Protein AF-A0A9Q0HG53-F1 (afdb_monomer_lite)

pLDDT: mean 83.09, std 13.75, range [43.81, 97.88]

Secondary structure (DSSP, 8-state):
--HHHHHHHHHHHHHHHHHHHHHHHHH----PPPP-HHHHTS------HHHHHHHHHTPPP-STTTSSS-EEEEE-TTT-EEEEE-TTSEEEEEE--SSGGGGGG---EEEEE-SS-EEEEEE-TTS-EEEEESS-----

Structure (mmCIF, N/CA/C/O backbone):
data_AF-A0A9Q0HG53-F1
#
_entry.id   AF-A0A9Q0HG53-F1
#
loop_
_atom_site.group_PDB
_atom_site.id
_atom_site.type_symbol
_atom_site.label_atom_id
_atom_site.label_alt_id
_atom_site.label_comp_id
_atom_site.label_asym_id
_atom_site.label_entity_id
_atom_site.label_seq_id
_atom_site.pdbx_PDB_ins_code
_atom_site.Cartn_x
_atom_site.Cartn_y
_atom_site.Cartn_z
_atom_site.occupancy
_atom_site.B_iso_or_equiv
_atom_site.auth_seq_id
_atom_site.auth_comp_id
_atom_site.auth_asym_id
_atom_site.auth_atom_id
_atom_site.pdbx_PDB_model_num
ATOM 1 N N . MET A 1 1 ? -28.162 -2.207 53.383 1.00 53.38 1 MET A N 1
ATOM 2 C CA . MET A 1 1 ? -28.696 -2.163 51.993 1.00 53.38 1 MET A CA 1
ATOM 3 C C . MET A 1 1 ? -28.201 -0.959 51.163 1.00 53.38 1 MET A C 1
ATOM 5 O O . MET A 1 1 ? -28.838 -0.599 50.180 1.00 53.38 1 MET A O 1
ATOM 9 N N . THR A 1 2 ? -27.052 -0.348 51.491 1.00 63.34 2 THR A N 1
ATOM 10 C CA . THR A 1 2 ? -26.617 0.958 50.941 1.00 63.34 2 THR A CA 1
ATOM 11 C C . THR A 1 2 ? -25.379 0.902 50.033 1.00 63.34 2 THR A C 1
ATOM 13 O O . THR A 1 2 ? -25.269 1.728 49.132 1.00 63.34 2 THR A O 1
ATOM 16 N N . ASN A 1 3 ?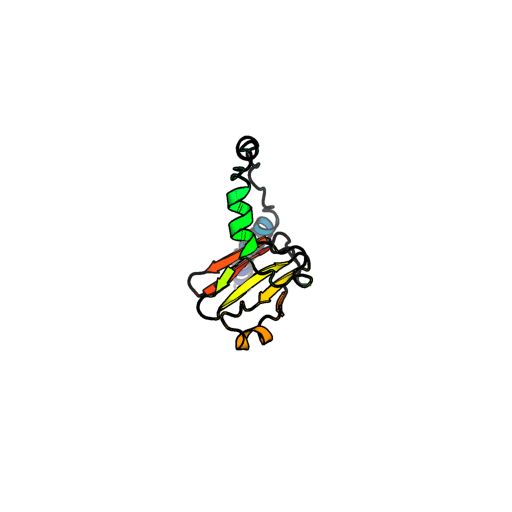 -24.481 -0.079 50.204 1.00 66.19 3 ASN A N 1
ATOM 17 C CA . ASN A 1 3 ? -23.247 -0.168 49.407 1.00 66.19 3 ASN A CA 1
ATOM 18 C C . ASN A 1 3 ? -23.480 -0.666 47.976 1.00 66.19 3 ASN A C 1
ATOM 20 O O . ASN A 1 3 ? -23.036 -0.008 47.047 1.00 66.19 3 ASN A O 1
ATOM 24 N N . SER A 1 4 ? -24.258 -1.737 47.780 1.00 73.88 4 SER A N 1
ATOM 25 C CA . SER A 1 4 ? -24.542 -2.286 46.441 1.00 73.88 4 SER A CA 1
ATOM 26 C C . SER A 1 4 ? -25.163 -1.248 45.494 1.00 73.88 4 SER A C 1
ATOM 28 O O . SER A 1 4 ? -24.711 -1.116 44.363 1.00 73.88 4 SER A O 1
ATOM 30 N N . LYS A 1 5 ? -26.113 -0.431 45.972 1.00 77.62 5 LYS A N 1
ATOM 31 C CA . LYS A 1 5 ? -26.742 0.628 45.163 1.00 77.62 5 LYS A CA 1
ATOM 32 C C . LYS A 1 5 ? -25.749 1.717 44.737 1.00 77.62 5 LYS A C 1
ATOM 34 O O . LYS A 1 5 ? -25.851 2.223 43.625 1.00 77.62 5 LYS A O 1
ATOM 39 N N . ARG A 1 6 ? -24.781 2.061 45.598 1.00 81.50 6 ARG A N 1
ATOM 40 C CA . ARG A 1 6 ? -23.711 3.023 45.277 1.00 81.50 6 ARG A CA 1
ATOM 41 C C . ARG A 1 6 ? -22.732 2.453 44.255 1.00 81.50 6 ARG A C 1
ATOM 43 O O . ARG A 1 6 ? -22.365 3.161 43.326 1.00 81.50 6 ARG A O 1
ATOM 50 N N . THR A 1 7 ? -22.355 1.181 44.383 1.00 84.69 7 THR A N 1
ATOM 51 C CA . THR A 1 7 ? -21.470 0.514 43.418 1.00 84.69 7 THR A CA 1
ATOM 52 C C . THR A 1 7 ? -22.132 0.397 42.046 1.00 84.69 7 THR A C 1
ATOM 54 O O . THR A 1 7 ? -21.511 0.729 41.044 1.00 84.69 7 THR A O 1
ATOM 57 N N . THR A 1 8 ? -23.412 0.015 41.987 1.00 88.06 8 THR A N 1
ATOM 58 C CA . THR A 1 8 ? -24.176 -0.035 40.729 1.00 88.06 8 THR A CA 1
ATOM 59 C C . THR A 1 8 ? -24.290 1.342 40.076 1.00 88.06 8 THR A C 1
ATOM 61 O O . THR A 1 8 ? -24.122 1.454 38.865 1.00 88.06 8 THR A O 1
ATOM 64 N N . LEU A 1 9 ? -24.520 2.397 40.866 1.00 90.56 9 LEU A N 1
ATOM 65 C CA . LEU A 1 9 ? -24.591 3.768 40.357 1.00 90.56 9 LEU A CA 1
ATOM 66 C C . LEU A 1 9 ? -23.250 4.236 39.769 1.00 90.56 9 LEU A C 1
ATOM 68 O O . LEU A 1 9 ? -23.234 4.840 38.700 1.00 90.56 9 LEU A O 1
ATOM 72 N N . LEU A 1 10 ? -22.134 3.920 40.434 1.00 91.19 10 LEU A N 1
ATOM 73 C CA . LEU A 1 10 ? -20.786 4.222 39.940 1.00 91.19 10 LEU A CA 1
ATOM 74 C C . LEU A 1 10 ? -20.471 3.469 38.640 1.00 91.19 10 LEU A C 1
ATOM 76 O O . LEU A 1 10 ? -19.922 4.059 37.715 1.00 91.19 10 LEU A O 1
ATOM 80 N N . ILE A 1 11 ? -20.863 2.194 38.538 1.00 93.56 11 ILE A N 1
ATOM 81 C CA . ILE A 1 11 ? -20.680 1.403 37.313 1.00 93.56 11 ILE A CA 1
ATOM 82 C C . ILE A 1 11 ? -21.496 2.000 36.161 1.00 93.56 11 ILE A C 1
ATOM 84 O O . ILE A 1 11 ? -20.952 2.176 35.075 1.00 93.56 11 ILE A O 1
ATOM 88 N N . LEU A 1 12 ? -22.764 2.368 36.385 1.00 94.81 12 LEU A N 1
ATOM 89 C CA . LEU A 1 12 ? -23.592 2.998 35.349 1.00 94.81 12 LEU A CA 1
ATOM 90 C C . LEU A 1 12 ? -23.018 4.343 34.884 1.00 94.81 12 LEU A C 1
ATOM 92 O O . LEU A 1 12 ? -23.011 4.613 33.686 1.00 94.81 12 LEU A O 1
ATOM 96 N N . MET A 1 13 ? -22.511 5.159 35.815 1.00 94.81 13 MET A N 1
ATOM 97 C CA . MET A 1 13 ? -21.878 6.455 35.527 1.00 94.81 13 MET A CA 1
ATOM 98 C C . MET A 1 13 ? -20.681 6.344 34.577 1.00 94.81 13 MET A C 1
ATOM 100 O O . MET A 1 13 ? -20.394 7.304 33.874 1.00 94.81 13 MET A O 1
ATOM 104 N N . VAL A 1 14 ? -19.997 5.197 34.530 1.00 95.75 14 VAL A N 1
ATOM 105 C CA . VAL A 1 14 ? -18.880 4.952 33.601 1.00 95.75 14 VAL A CA 1
ATOM 106 C C . VAL A 1 14 ? -19.348 4.191 32.360 1.00 95.75 14 VAL A C 1
ATOM 108 O O . VAL A 1 14 ? -19.017 4.565 31.237 1.00 95.75 14 VAL A O 1
ATOM 111 N N . ALA A 1 15 ? -20.150 3.142 32.541 1.00 95.88 15 ALA A N 1
ATOM 112 C CA . ALA A 1 15 ? -20.582 2.269 31.456 1.00 95.88 15 ALA A CA 1
ATOM 113 C C . ALA A 1 15 ? -21.486 2.987 30.446 1.00 95.88 15 ALA A C 1
ATOM 115 O O . ALA A 1 15 ? -21.355 2.750 29.248 1.00 95.88 15 ALA A O 1
ATOM 116 N N . VAL A 1 16 ? -22.374 3.878 30.904 1.00 96.44 16 VAL A N 1
ATOM 117 C CA . VAL A 1 16 ? -23.296 4.598 30.013 1.00 96.44 16 VAL A CA 1
ATOM 118 C C . VAL A 1 16 ? -22.547 5.574 29.098 1.00 96.44 16 VAL A C 1
ATOM 120 O O . VAL A 1 16 ? -22.717 5.448 27.887 1.00 96.44 16 VAL A O 1
ATOM 123 N N . PRO A 1 17 ? -21.674 6.483 29.585 1.00 96.00 17 PRO A N 1
ATOM 124 C CA . PRO A 1 17 ? -20.885 7.341 28.698 1.00 96.00 17 PRO A CA 1
ATOM 125 C C . PRO A 1 17 ? -20.000 6.560 27.728 1.00 96.00 17 PRO A C 1
ATOM 127 O O . PRO A 1 17 ? -19.909 6.939 26.565 1.00 96.00 17 PRO A O 1
ATOM 130 N N . VAL A 1 18 ? -19.389 5.454 28.171 1.00 95.94 18 VAL A N 1
ATOM 131 C CA . VAL A 1 18 ? -18.573 4.595 27.297 1.00 95.94 18 VAL A CA 1
ATOM 132 C C . VAL A 1 18 ? -19.430 3.956 26.205 1.00 95.94 18 VAL A C 1
ATOM 134 O O . VAL A 1 18 ? -19.063 4.012 25.035 1.00 95.94 18 VAL A O 1
ATOM 137 N N . ALA A 1 19 ? -20.592 3.396 26.551 1.00 95.06 19 ALA A N 1
ATOM 138 C CA . ALA A 1 19 ? -21.510 2.811 25.576 1.00 95.06 19 ALA A CA 1
ATOM 139 C C . ALA A 1 19 ? -22.017 3.858 24.573 1.00 95.06 19 ALA A C 1
ATOM 141 O O . ALA A 1 19 ? -22.019 3.604 23.369 1.00 95.06 19 ALA A O 1
ATOM 142 N N . VAL A 1 20 ? -22.380 5.052 25.051 1.00 94.62 20 VAL A N 1
ATOM 143 C CA . VAL A 1 20 ? -22.784 6.178 24.197 1.00 94.62 20 VAL A CA 1
ATOM 144 C C . VAL A 1 20 ? -21.641 6.588 23.270 1.00 94.62 20 VAL A C 1
ATOM 146 O O . VAL A 1 20 ? -21.859 6.708 22.068 1.00 94.62 20 VAL A O 1
ATOM 149 N N . ALA A 1 21 ? -20.417 6.735 23.783 1.00 89.88 21 ALA A N 1
ATOM 150 C CA . ALA A 1 21 ? -19.252 7.077 22.971 1.00 89.88 21 ALA A CA 1
ATOM 151 C C . ALA A 1 21 ? -18.983 6.024 21.885 1.00 89.88 21 ALA A C 1
ATOM 153 O O . ALA A 1 21 ? -18.743 6.383 20.733 1.00 89.88 21 ALA A O 1
ATOM 154 N N . VAL A 1 22 ? -19.082 4.731 22.213 1.00 89.31 22 VAL A N 1
ATOM 155 C CA . VAL A 1 22 ? -18.939 3.635 21.241 1.00 89.31 22 VAL A CA 1
ATOM 156 C C . VAL A 1 22 ? -20.014 3.710 20.159 1.00 89.31 22 VAL A C 1
ATOM 158 O O . VAL A 1 22 ? -19.675 3.620 18.984 1.00 89.31 22 VAL A O 1
ATOM 161 N N . VAL A 1 23 ? -21.285 3.903 20.521 1.00 89.38 23 VAL A N 1
ATOM 162 C CA . VAL A 1 23 ? -22.382 4.024 19.545 1.00 89.38 23 VAL A CA 1
ATOM 163 C C . VAL A 1 23 ? -22.165 5.230 18.630 1.00 89.38 23 VAL A C 1
AT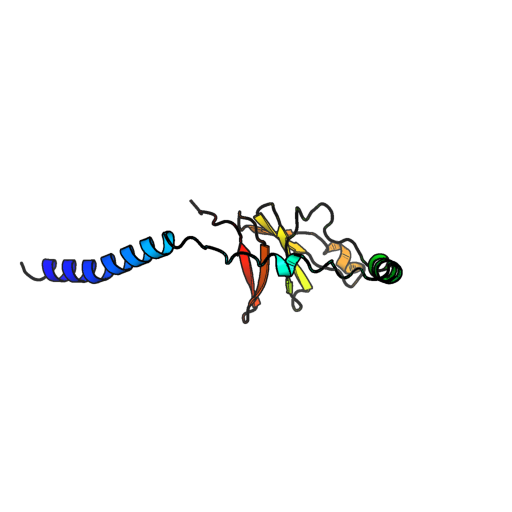OM 165 O O . VAL A 1 23 ? -22.194 5.076 17.411 1.00 89.38 23 VAL A O 1
ATOM 168 N N . LEU A 1 24 ? -21.859 6.403 19.190 1.00 85.62 24 LEU A N 1
ATOM 169 C CA . LEU A 1 24 ? -21.596 7.617 18.408 1.00 85.62 24 LEU A CA 1
ATOM 170 C C . LEU A 1 24 ? -20.396 7.447 17.464 1.00 85.62 24 LEU A C 1
ATOM 172 O O . LEU A 1 24 ? -20.455 7.872 16.315 1.00 85.62 24 LEU A O 1
ATOM 176 N N . SER A 1 25 ? -19.346 6.750 17.904 1.00 79.62 25 SER A N 1
ATOM 177 C CA . SER A 1 25 ? -18.150 6.484 17.088 1.00 79.62 25 SER A CA 1
ATOM 178 C C . SER A 1 25 ? -18.407 5.494 15.945 1.00 79.62 25 SER A C 1
ATOM 180 O O . SER A 1 25 ? -17.633 5.430 14.995 1.00 79.62 25 SER A O 1
ATOM 182 N N . ARG A 1 26 ? -19.460 4.674 16.042 1.00 79.75 26 ARG A N 1
ATOM 183 C CA . ARG A 1 26 ? -19.874 3.734 14.986 1.00 79.75 26 ARG A CA 1
ATOM 184 C C . ARG A 1 26 ? -20.820 4.382 13.978 1.00 79.75 26 ARG A C 1
ATOM 186 O O . ARG A 1 26 ? -20.841 3.931 12.842 1.00 79.75 26 ARG A O 1
ATOM 193 N N . LEU A 1 27 ? -21.572 5.400 14.402 1.00 75.25 27 LEU A N 1
ATOM 194 C CA . LEU A 1 27 ? -22.501 6.168 13.565 1.00 75.25 27 LEU A CA 1
ATOM 195 C C . LEU A 1 27 ? -21.833 7.320 12.809 1.00 75.25 27 LEU A C 1
ATOM 197 O O . LEU A 1 27 ? -22.442 7.878 11.903 1.00 75.25 27 LEU A O 1
ATOM 201 N N . ALA A 1 28 ? -20.604 7.685 13.174 1.00 68.38 28 ALA A N 1
ATOM 202 C CA . ALA A 1 28 ? -19.792 8.605 12.394 1.00 68.38 28 ALA A CA 1
ATOM 203 C C . ALA A 1 28 ? -19.345 7.914 11.095 1.00 68.38 28 ALA A C 1
ATOM 205 O O . ALA A 1 28 ? -18.232 7.395 10.995 1.00 68.38 28 ALA A O 1
ATOM 206 N N . GLU A 1 29 ? -20.244 7.853 10.115 1.00 66.75 29 GLU A N 1
ATOM 207 C CA . GLU A 1 29 ? -19.870 7.568 8.737 1.00 66.75 29 GLU A CA 1
ATOM 208 C C . GLU A 1 29 ? -18.957 8.695 8.251 1.00 66.75 29 GLU A C 1
ATOM 210 O O . GLU A 1 29 ? -19.206 9.881 8.480 1.00 66.75 29 GLU A O 1
ATOM 215 N N . PHE A 1 30 ? -17.839 8.310 7.647 1.00 63.41 30 PHE A N 1
ATOM 216 C CA . PHE A 1 30 ? -16.920 9.256 7.042 1.00 63.41 30 PHE A CA 1
ATOM 217 C C . PHE A 1 30 ? -17.581 9.816 5.779 1.00 63.41 30 PHE A C 1
ATOM 219 O O . PHE A 1 30 ? -17.733 9.088 4.801 1.00 63.41 30 PHE A O 1
ATOM 226 N N . ASP A 1 31 ? -17.986 11.086 5.821 1.00 70.25 31 ASP A N 1
ATOM 227 C CA . ASP A 1 31 ? -18.503 11.826 4.668 1.00 70.25 31 ASP A CA 1
ATOM 228 C C . ASP A 1 31 ? -17.351 12.628 4.036 1.00 70.25 31 ASP A C 1
ATOM 230 O O . ASP A 1 31 ? -16.954 13.669 4.579 1.00 70.25 31 ASP A O 1
ATOM 234 N N . PRO A 1 32 ? -16.711 12.128 2.961 1.00 70.56 32 PRO A N 1
ATOM 235 C CA . PRO A 1 32 ? -15.629 12.854 2.318 1.00 70.56 32 PRO A CA 1
ATOM 236 C C . PRO A 1 32 ? -16.158 14.164 1.732 1.00 70.56 32 PRO A C 1
ATOM 238 O O . PRO A 1 32 ? -17.194 14.195 1.070 1.00 70.56 32 PRO A O 1
ATOM 241 N N . ALA A 1 33 ? -15.405 15.251 1.913 1.00 76.94 33 ALA A N 1
ATOM 242 C CA . ALA A 1 33 ? -15.729 16.510 1.255 1.00 76.94 33 ALA A CA 1
ATOM 243 C C . ALA A 1 33 ? -15.850 16.290 -0.270 1.00 76.94 33 ALA A C 1
ATOM 245 O O . ALA A 1 33 ? -14.994 15.606 -0.844 1.00 76.94 33 ALA A O 1
ATOM 246 N N . PRO A 1 34 ? -16.865 16.873 -0.940 1.00 79.00 34 PRO A N 1
ATOM 247 C CA . PRO A 1 34 ? -17.004 16.760 -2.384 1.00 79.00 34 PRO A CA 1
ATOM 248 C C . PRO A 1 34 ? -15.715 17.210 -3.070 1.00 79.00 34 PRO A C 1
ATOM 250 O O . PRO A 1 34 ? -15.232 18.319 -2.821 1.00 79.00 34 PRO A O 1
ATOM 253 N N . LEU A 1 35 ? -15.152 16.356 -3.928 1.00 76.12 35 LEU A N 1
ATOM 254 C CA . LEU A 1 35 ? -13.966 16.708 -4.699 1.00 76.12 35 LEU A CA 1
ATOM 255 C C . LEU A 1 35 ? -14.327 17.883 -5.622 1.00 76.12 35 LEU A C 1
ATOM 257 O O . LEU A 1 35 ? -15.225 17.735 -6.454 1.00 76.12 35 LEU A O 1
ATOM 261 N N . PRO A 1 36 ? -13.671 19.052 -5.507 1.00 81.81 36 PRO A N 1
ATOM 262 C CA . PRO A 1 36 ? -14.028 20.189 -6.335 1.00 81.81 36 PRO A CA 1
ATOM 263 C C . PRO A 1 36 ? -13.720 19.875 -7.803 1.00 81.81 36 PRO A C 1
ATOM 265 O O . PRO A 1 36 ? -12.557 19.758 -8.184 1.00 81.81 36 PRO A O 1
ATOM 268 N N . GLU A 1 37 ? -14.750 19.766 -8.646 1.00 75.88 37 GLU A N 1
ATOM 269 C CA . GLU A 1 37 ? -14.602 19.386 -10.063 1.00 75.88 37 GLU A CA 1
ATOM 270 C C . GLU A 1 37 ? -13.653 20.317 -10.836 1.00 75.88 37 GLU A C 1
ATOM 272 O O . GLU A 1 37 ? -12.943 19.891 -11.745 1.00 75.88 37 GLU A O 1
ATOM 277 N N . HIS A 1 38 ? -13.566 21.586 -10.429 1.00 75.94 38 HIS A N 1
ATOM 278 C CA . HIS A 1 38 ? -12.650 22.564 -11.019 1.00 75.94 38 HIS A CA 1
ATOM 279 C C . HIS A 1 38 ? -11.158 22.255 -10.778 1.00 75.94 38 HIS A C 1
ATOM 281 O O . HIS A 1 38 ? -10.304 22.870 -11.411 1.00 75.94 38 HIS A O 1
ATOM 287 N N . LEU A 1 39 ? -10.822 21.332 -9.869 1.00 70.19 39 LEU A N 1
ATOM 288 C CA . LEU A 1 39 ? -9.458 20.823 -9.699 1.00 70.19 39 LEU A CA 1
ATOM 289 C C . LEU A 1 39 ? -9.151 19.677 -10.674 1.00 70.19 39 LEU A C 1
ATOM 291 O O . LEU A 1 39 ? -7.986 19.450 -10.996 1.00 70.19 39 LEU A O 1
ATOM 295 N N . LEU A 1 40 ? -10.182 18.992 -11.180 1.00 68.75 40 LEU A N 1
ATOM 296 C CA . LEU A 1 40 ? -10.067 17.913 -12.167 1.00 68.75 40 LEU A CA 1
ATOM 297 C C . LEU A 1 40 ? -9.974 18.427 -13.608 1.00 68.75 40 LEU A C 1
ATOM 299 O O . LEU A 1 40 ? -9.509 17.712 -14.490 1.00 68.75 40 LEU A O 1
ATOM 303 N N . SER A 1 41 ? -10.379 19.672 -13.861 1.00 66.19 41 SER A N 1
ATOM 304 C CA . SER A 1 41 ? -10.268 20.314 -15.177 1.00 66.19 41 SER A CA 1
ATOM 305 C C . SER A 1 41 ? -8.835 20.720 -15.539 1.00 66.19 41 SER A C 1
ATOM 307 O O . SER A 1 41 ? -8.580 21.169 -16.662 1.00 66.19 41 SER A O 1
ATOM 309 N N . ARG A 1 42 ? -7.872 20.537 -14.623 1.00 60.88 42 ARG A N 1
ATOM 310 C CA . ARG A 1 42 ? -6.453 20.675 -14.936 1.00 60.88 42 ARG A CA 1
ATOM 311 C C . ARG A 1 42 ? -6.056 19.531 -15.862 1.00 60.88 42 ARG A C 1
ATOM 313 O O . ARG A 1 42 ? -5.782 18.424 -15.411 1.00 60.88 42 ARG A O 1
ATOM 320 N N . SER A 1 43 ? -6.020 19.826 -17.160 1.00 62.44 43 SER A N 1
ATOM 321 C CA . SER A 1 43 ? -5.479 18.915 -18.166 1.00 62.44 43 SER A CA 1
ATOM 322 C C . SER A 1 43 ? -4.125 18.392 -17.669 1.00 62.44 43 SER A C 1
ATOM 324 O O . SER A 1 43 ? -3.303 19.219 -17.243 1.00 62.44 43 SER A O 1
ATOM 326 N N . PRO A 1 44 ? -3.893 17.064 -17.635 1.00 64.12 44 PRO A N 1
ATOM 327 C CA . PRO A 1 44 ? -2.626 16.525 -17.174 1.00 64.12 44 PRO A CA 1
ATOM 328 C C . PRO A 1 44 ? -1.515 17.226 -17.945 1.00 64.12 44 PRO A C 1
ATOM 330 O O . PRO A 1 44 ? -1.594 17.365 -19.170 1.00 64.12 44 PRO A O 1
ATOM 333 N N . ALA A 1 45 ? -0.519 17.736 -17.217 1.00 62.69 45 ALA A N 1
ATOM 334 C CA . ALA A 1 45 ? 0.633 18.379 -17.823 1.00 62.69 45 ALA A CA 1
ATOM 335 C C . ALA A 1 45 ? 1.246 17.383 -18.811 1.00 62.69 45 ALA A C 1
ATOM 337 O O . ALA A 1 45 ? 1.894 16.415 -18.418 1.00 62.69 45 ALA A O 1
ATOM 338 N N . THR A 1 46 ? 0.967 17.582 -20.096 1.00 60.53 46 THR A N 1
ATOM 339 C CA . THR A 1 46 ? 1.487 16.721 -21.146 1.00 60.53 46 THR A CA 1
ATOM 340 C C . THR A 1 46 ? 2.922 17.168 -21.340 1.00 60.53 46 THR A C 1
ATOM 342 O O . THR A 1 46 ? 3.176 18.222 -21.924 1.00 60.53 46 THR A O 1
ATOM 345 N N . LEU A 1 47 ? 3.870 16.425 -20.769 1.00 62.50 47 LEU A N 1
ATOM 346 C CA . LEU A 1 47 ? 5.274 16.658 -21.080 1.00 62.50 47 LEU A CA 1
ATOM 347 C C . LEU A 1 47 ? 5.482 16.335 -22.571 1.00 62.50 47 LEU A C 1
ATOM 349 O O . LEU A 1 47 ? 4.777 15.493 -23.132 1.00 62.50 47 LEU A O 1
ATOM 353 N N . PRO A 1 48 ? 6.410 17.003 -23.266 1.00 69.94 48 PRO A N 1
ATOM 354 C CA . PRO A 1 48 ? 6.666 16.664 -24.655 1.00 69.94 48 PRO A CA 1
ATOM 355 C C . PRO A 1 48 ? 7.146 15.196 -24.763 1.00 69.94 48 PRO A C 1
ATOM 357 O O . PRO A 1 48 ? 7.878 14.729 -23.884 1.00 69.94 48 PRO A O 1
ATOM 360 N N . PRO A 1 49 ? 6.756 14.448 -25.818 1.00 64.25 49 PRO A N 1
ATOM 361 C CA . PRO A 1 49 ? 6.999 13.000 -25.935 1.00 64.25 49 PRO A CA 1
ATOM 362 C C . PRO A 1 49 ? 8.461 12.581 -25.722 1.00 64.25 49 PRO A C 1
ATOM 364 O O . PRO A 1 49 ? 8.756 11.545 -25.133 1.00 64.25 49 PRO A O 1
ATOM 367 N N . ASN A 1 50 ? 9.393 13.439 -26.140 1.00 66.06 50 ASN A N 1
ATOM 368 C CA . ASN A 1 50 ? 10.835 13.228 -26.023 1.00 66.06 50 ASN A CA 1
ATOM 369 C C . ASN A 1 50 ? 11.365 13.197 -24.574 1.00 66.06 50 ASN A C 1
ATOM 371 O O . ASN A 1 50 ? 12.495 12.756 -24.351 1.00 66.06 50 ASN A O 1
ATOM 375 N N . VAL A 1 51 ? 10.594 13.684 -23.599 1.00 65.75 51 VAL A N 1
ATOM 376 C CA . VAL A 1 51 ? 10.938 13.625 -22.175 1.00 65.75 51 VAL A CA 1
ATOM 377 C C . VAL A 1 51 ? 10.562 12.258 -21.602 1.00 65.75 51 VAL A C 1
ATOM 379 O O . VAL A 1 51 ? 11.403 11.640 -20.954 1.00 65.75 51 VAL A O 1
ATOM 382 N N . TYR A 1 52 ? 9.367 11.742 -21.910 1.00 62.28 52 TYR A N 1
ATOM 383 C CA . TYR A 1 52 ? 8.902 10.426 -21.444 1.00 62.28 52 TYR A CA 1
ATOM 384 C C . TYR A 1 52 ? 9.799 9.281 -21.921 1.00 62.28 52 TYR A C 1
ATOM 386 O O . TYR A 1 52 ? 10.213 8.443 -21.119 1.00 62.28 52 TYR A O 1
ATOM 394 N N . ASP A 1 53 ? 10.165 9.292 -23.205 1.00 69.06 53 ASP A N 1
ATOM 395 C CA . ASP A 1 53 ? 10.970 8.230 -23.814 1.00 69.06 53 ASP A CA 1
ATOM 396 C C . ASP A 1 53 ? 12.336 8.059 -23.150 1.00 69.06 53 ASP A C 1
ATOM 398 O O . ASP A 1 53 ? 12.862 6.950 -23.098 1.00 69.06 53 ASP A O 1
ATOM 402 N N . ARG A 1 54 ? 12.940 9.139 -22.643 1.00 74.88 54 ARG A N 1
ATOM 403 C CA . ARG A 1 54 ? 14.235 9.037 -21.960 1.00 74.88 54 ARG A CA 1
ATOM 404 C C . ARG A 1 54 ? 14.116 8.363 -20.601 1.00 74.88 54 ARG A C 1
ATOM 406 O O . ARG A 1 54 ? 14.940 7.507 -20.307 1.00 74.88 54 ARG A O 1
ATOM 413 N N . PHE A 1 55 ? 13.106 8.715 -19.808 1.00 73.19 55 PHE A N 1
ATOM 414 C CA . PHE A 1 55 ? 12.934 8.148 -18.469 1.00 73.19 55 PHE A CA 1
ATOM 415 C C . PHE A 1 55 ? 12.502 6.683 -18.512 1.00 73.19 55 PHE A C 1
ATOM 417 O O . PHE A 1 55 ? 13.010 5.873 -17.741 1.00 73.19 55 PHE A O 1
ATOM 424 N N . LEU A 1 56 ? 11.617 6.325 -19.446 1.00 77.69 56 LEU A N 1
ATOM 425 C CA . LEU A 1 56 ? 11.148 4.946 -19.584 1.00 77.69 56 LEU A CA 1
ATOM 426 C C . LEU A 1 56 ? 12.222 4.011 -20.149 1.00 77.69 56 LEU A C 1
ATOM 428 O O . LEU A 1 56 ? 12.267 2.850 -19.760 1.00 77.69 56 LEU A O 1
ATOM 432 N N . LYS A 1 57 ? 13.129 4.503 -21.007 1.00 82.94 57 LYS A N 1
ATOM 433 C CA . LYS A 1 57 ? 14.260 3.702 -21.516 1.00 82.94 57 LYS A CA 1
ATOM 434 C C . LYS A 1 57 ? 15.221 3.241 -20.420 1.00 82.94 57 LYS A C 1
ATOM 436 O O . LYS A 1 57 ? 15.888 2.231 -20.607 1.00 82.94 57 LYS A O 1
ATOM 441 N N . SER A 1 58 ? 15.310 3.982 -19.318 1.00 79.88 58 SER A N 1
ATOM 442 C CA . SER A 1 58 ? 16.137 3.638 -18.156 1.00 79.88 58 SER A CA 1
ATOM 443 C C . SER A 1 58 ? 15.350 3.006 -17.007 1.00 79.88 58 SER A C 1
ATOM 445 O O . SER A 1 58 ? 15.945 2.694 -15.982 1.00 79.88 58 SER A O 1
ATOM 447 N N . ALA A 1 59 ? 14.029 2.859 -17.135 1.00 82.75 59 ALA A N 1
ATOM 448 C CA . ALA A 1 59 ? 13.194 2.292 -16.084 1.00 82.75 59 ALA A CA 1
ATOM 449 C C . ALA A 1 59 ? 13.173 0.760 -16.167 1.00 82.75 59 ALA A C 1
ATOM 451 O O . ALA A 1 59 ? 13.053 0.181 -17.246 1.00 82.75 59 ALA A O 1
ATOM 452 N N . GLU A 1 60 ? 13.235 0.105 -15.011 1.00 82.31 60 GLU A N 1
ATOM 453 C CA . GLU A 1 60 ? 13.046 -1.338 -14.877 1.00 82.31 60 GLU A CA 1
ATOM 454 C C . GLU A 1 60 ? 11.631 -1.635 -14.370 1.00 82.31 60 GLU A C 1
ATOM 456 O O . GLU A 1 60 ? 11.092 -0.923 -13.520 1.00 82.31 60 GLU A O 1
ATOM 461 N N . ARG A 1 61 ? 11.008 -2.694 -14.899 1.00 83.31 61 ARG A N 1
ATOM 462 C CA . ARG A 1 61 ? 9.712 -3.174 -14.410 1.00 83.31 61 ARG A CA 1
ATOM 463 C C . ARG A 1 61 ? 9.960 -4.083 -13.216 1.00 83.31 61 ARG A C 1
ATOM 465 O O . ARG A 1 61 ? 10.587 -5.126 -13.363 1.00 83.31 61 ARG A O 1
ATOM 472 N N . VAL A 1 62 ? 9.433 -3.707 -12.056 1.00 85.50 62 VAL A N 1
ATOM 473 C CA . VAL A 1 62 ? 9.621 -4.456 -10.810 1.00 85.50 62 VAL A CA 1
ATOM 474 C C . VAL A 1 62 ? 8.273 -4.964 -10.304 1.00 85.50 6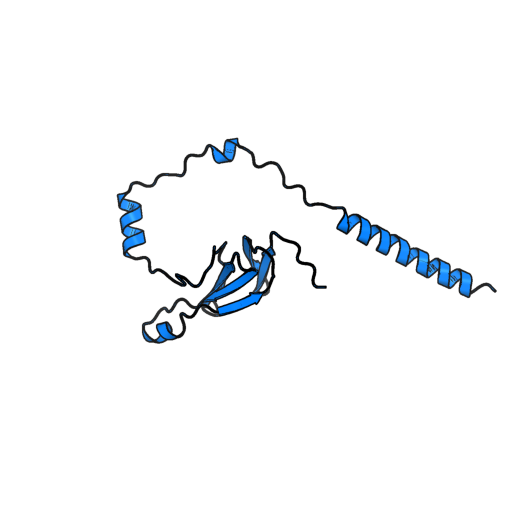2 VAL A C 1
ATOM 476 O O . VAL A 1 62 ? 7.278 -4.243 -10.336 1.00 85.50 62 VAL A O 1
ATOM 479 N N . GLY A 1 63 ? 8.223 -6.226 -9.866 1.00 86.31 63 GLY A N 1
ATOM 480 C CA . GLY A 1 63 ? 7.010 -6.841 -9.313 1.00 86.31 63 GLY A CA 1
ATOM 481 C C . GLY A 1 63 ? 5.892 -7.110 -10.329 1.00 86.31 63 GLY A C 1
ATOM 482 O O . GLY A 1 63 ? 4.752 -7.375 -9.941 1.00 86.31 63 GLY A O 1
ATOM 483 N N . GLU A 1 64 ? 6.198 -7.060 -11.628 1.00 87.25 64 GLU A N 1
ATOM 484 C CA . GLU A 1 64 ? 5.227 -7.326 -12.689 1.00 87.25 64 GLU A CA 1
ATOM 485 C C . GLU A 1 64 ? 4.574 -8.705 -12.527 1.00 87.25 64 GLU A C 1
ATOM 487 O O . GLU A 1 64 ? 5.248 -9.709 -12.316 1.00 87.25 64 GLU A O 1
ATOM 492 N N . GLY A 1 65 ? 3.244 -8.750 -12.633 1.00 89.62 65 GLY A N 1
ATOM 493 C CA . GLY A 1 65 ? 2.461 -9.982 -12.509 1.00 89.62 65 GLY A CA 1
ATOM 494 C C . GLY A 1 65 ? 2.210 -10.436 -11.067 1.00 89.62 65 GLY A C 1
ATOM 495 O O . GLY A 1 65 ? 1.334 -11.268 -10.850 1.00 89.62 65 GLY A O 1
ATOM 496 N N . PHE A 1 66 ? 2.909 -9.863 -10.081 1.00 91.19 66 PHE A N 1
ATOM 497 C CA . PHE A 1 66 ? 2.766 -10.210 -8.660 1.00 91.19 66 PHE A CA 1
ATOM 498 C C . PHE A 1 66 ? 2.068 -9.122 -7.829 1.00 91.19 66 PHE A C 1
ATOM 500 O O . PHE A 1 66 ? 1.565 -9.401 -6.738 1.00 91.19 66 PHE A O 1
ATOM 507 N N . LEU A 1 67 ? 2.025 -7.889 -8.338 1.00 93.62 67 LEU A N 1
ATOM 508 C CA . LEU A 1 67 ? 1.351 -6.746 -7.723 1.00 93.62 67 LEU A CA 1
ATOM 509 C C . LEU A 1 67 ? -0.005 -6.513 -8.408 1.00 93.62 67 LEU A C 1
ATOM 511 O O . LEU A 1 67 ? -0.065 -5.989 -9.521 1.00 93.62 67 LEU A O 1
ATOM 515 N N . VAL A 1 68 ? -1.102 -6.931 -7.771 1.00 93.94 68 VAL A N 1
ATOM 516 C CA . VAL A 1 68 ? -2.451 -6.834 -8.355 1.00 93.94 68 VAL A CA 1
ATOM 517 C C . VAL A 1 68 ? -3.086 -5.502 -7.977 1.00 93.94 68 VAL A C 1
ATOM 519 O O . VAL A 1 68 ? -3.543 -5.321 -6.846 1.00 93.94 68 VAL A O 1
ATOM 522 N N . GLY A 1 69 ? -3.139 -4.576 -8.935 1.00 95.69 69 GLY A N 1
ATOM 523 C CA . GLY A 1 69 ? -3.654 -3.220 -8.723 1.00 95.69 69 GLY A CA 1
ATOM 524 C C . GLY A 1 69 ? -2.936 -2.509 -7.572 1.00 95.69 69 GLY A C 1
ATOM 525 O O . GLY A 1 69 ? -3.603 -2.226 -6.574 1.00 95.69 69 GLY A O 1
ATOM 526 N N . PRO A 1 70 ? -1.603 -2.319 -7.657 1.00 96.19 70 PRO A N 1
ATOM 527 C CA . PRO A 1 70 ? -0.837 -1.670 -6.605 1.00 96.19 70 PRO A CA 1
ATOM 528 C C . PRO A 1 70 ? -1.268 -0.211 -6.435 1.00 96.19 70 PRO A C 1
ATOM 530 O O . PRO A 1 70 ? -1.454 0.500 -7.420 1.00 96.19 70 PRO A O 1
ATOM 533 N N . GLU A 1 71 ? -1.395 0.219 -5.187 1.00 96.69 71 GLU A N 1
ATOM 534 C CA . GLU A 1 71 ? -1.755 1.575 -4.780 1.00 96.69 71 GLU A CA 1
ATOM 535 C C . GLU A 1 71 ? -0.700 2.087 -3.804 1.00 96.69 71 GLU A C 1
ATOM 537 O O . GLU A 1 71 ? -0.313 1.358 -2.887 1.00 96.69 71 GLU A O 1
ATOM 542 N N . ASP A 1 72 ? -0.270 3.334 -4.010 1.00 96.62 72 ASP A N 1
ATOM 543 C CA . ASP A 1 72 ? 0.779 4.038 -3.260 1.00 96.62 72 ASP A CA 1
ATOM 544 C C . ASP A 1 72 ? 2.082 3.228 -3.040 1.00 96.62 72 ASP A C 1
ATOM 546 O O . ASP A 1 72 ? 2.194 2.028 -3.319 1.00 96.62 72 ASP A O 1
ATOM 550 N N . LEU A 1 73 ? 3.140 3.892 -2.583 1.00 95.06 73 LEU A N 1
ATOM 551 C CA . LEU A 1 73 ? 4.377 3.217 -2.209 1.00 95.06 73 LEU A CA 1
ATOM 552 C C . LEU A 1 73 ? 5.084 3.919 -1.057 1.00 95.06 73 LEU A C 1
ATOM 554 O O . LEU A 1 73 ? 5.155 5.142 -0.997 1.00 95.06 73 LEU A O 1
ATOM 558 N N . ALA A 1 74 ? 5.679 3.123 -0.174 1.00 96.25 74 ALA A N 1
ATOM 559 C CA . ALA A 1 74 ? 6.549 3.608 0.889 1.00 96.25 74 ALA A CA 1
ATOM 560 C C . ALA A 1 74 ? 7.912 2.921 0.786 1.00 96.25 74 ALA A C 1
ATOM 562 O O . ALA A 1 74 ? 7.989 1.694 0.727 1.00 96.25 74 ALA A O 1
ATOM 563 N N . TYR A 1 75 ? 8.984 3.713 0.763 1.00 93.62 75 TYR A N 1
ATOM 564 C CA . TYR A 1 75 ? 10.357 3.214 0.733 1.00 93.62 75 TYR A CA 1
ATOM 565 C C . TYR A 1 75 ? 10.990 3.303 2.119 1.00 93.62 75 TYR A C 1
ATOM 567 O O . TYR A 1 75 ? 11.013 4.372 2.730 1.00 93.62 75 TYR A O 1
ATOM 575 N N . ASP A 1 76 ? 11.513 2.180 2.598 1.00 92.50 76 ASP A N 1
ATOM 576 C CA . ASP A 1 76 ? 12.314 2.107 3.812 1.00 92.50 76 ASP A CA 1
ATOM 577 C C . ASP A 1 76 ? 13.797 2.150 3.442 1.00 92.50 76 ASP A C 1
ATOM 579 O O . ASP A 1 76 ? 14.366 1.163 2.981 1.00 92.50 76 ASP A O 1
ATOM 583 N N . ALA A 1 77 ? 14.435 3.299 3.657 1.00 87.69 77 ALA A N 1
ATOM 584 C CA . ALA A 1 77 ? 15.844 3.491 3.329 1.00 87.69 77 ALA A CA 1
ATOM 585 C C . ALA A 1 77 ? 16.811 2.688 4.218 1.00 87.69 77 ALA A C 1
ATOM 587 O O . ALA A 1 77 ? 17.970 2.531 3.847 1.00 87.69 77 ALA A O 1
ATOM 588 N N . GLU A 1 78 ? 16.375 2.204 5.385 1.00 88.31 78 GLU A N 1
ATOM 589 C CA . GLU A 1 78 ? 17.226 1.406 6.274 1.00 88.31 78 GLU A CA 1
ATOM 590 C C . GLU A 1 78 ? 17.284 -0.054 5.825 1.00 88.31 78 GLU A C 1
ATOM 592 O O . GLU A 1 78 ? 18.352 -0.664 5.826 1.00 88.31 78 GLU A O 1
ATOM 597 N N . THR A 1 79 ? 16.142 -0.611 5.417 1.00 87.19 79 THR A N 1
ATOM 598 C CA . THR A 1 79 ? 16.055 -2.011 4.979 1.00 87.19 79 THR A CA 1
ATOM 599 C C . THR A 1 79 ? 16.138 -2.185 3.463 1.00 87.19 79 THR A C 1
ATOM 601 O O . THR A 1 79 ? 16.405 -3.289 2.990 1.00 87.19 79 THR A O 1
ATOM 604 N N . GLY A 1 80 ? 15.912 -1.116 2.697 1.00 87.56 80 GLY A N 1
ATOM 605 C CA . GLY A 1 80 ? 15.839 -1.114 1.235 1.00 87.56 80 GLY A CA 1
ATOM 606 C C . GLY A 1 80 ? 14.545 -1.712 0.670 1.00 87.56 80 GLY A C 1
ATOM 607 O O . GLY A 1 80 ? 14.448 -1.944 -0.535 1.00 87.56 80 GLY A O 1
ATOM 608 N N . PHE A 1 81 ? 13.544 -1.986 1.513 1.00 91.81 81 PHE A N 1
ATOM 609 C CA . PHE A 1 81 ? 12.252 -2.489 1.052 1.00 91.81 81 PHE A CA 1
ATOM 610 C C . PHE A 1 81 ? 11.347 -1.362 0.550 1.00 91.81 81 PHE A C 1
ATOM 612 O O . PHE A 1 81 ? 11.210 -0.307 1.170 1.00 91.81 81 PHE A O 1
ATOM 619 N N . ILE A 1 82 ? 10.648 -1.641 -0.546 1.00 94.12 82 ILE A N 1
ATOM 620 C CA . ILE A 1 82 ? 9.474 -0.895 -0.986 1.00 94.12 82 ILE A CA 1
ATOM 621 C C . ILE A 1 82 ? 8.237 -1.667 -0.544 1.00 94.12 82 ILE A C 1
ATOM 623 O O . ILE A 1 82 ? 8.164 -2.880 -0.730 1.00 94.12 82 ILE A O 1
ATOM 627 N N . TYR A 1 83 ? 7.259 -0.956 0.004 1.00 96.56 83 TYR A N 1
ATOM 628 C CA . TYR A 1 83 ? 5.954 -1.474 0.395 1.00 96.56 83 TYR A CA 1
ATOM 629 C C . TYR A 1 83 ? 4.877 -0.862 -0.494 1.00 96.56 83 TYR A C 1
ATOM 631 O O . TYR A 1 83 ? 4.939 0.326 -0.798 1.00 96.56 83 TYR A O 1
ATOM 639 N N . THR A 1 84 ? 3.880 -1.652 -0.882 1.00 97.69 84 THR A N 1
ATOM 640 C CA . THR A 1 84 ? 2.720 -1.185 -1.653 1.00 97.69 84 THR A CA 1
ATOM 641 C C . THR A 1 84 ? 1.464 -1.949 -1.246 1.00 97.69 84 THR A C 1
ATOM 643 O O . THR A 1 84 ? 1.526 -3.129 -0.881 1.00 97.69 84 THR A O 1
ATOM 646 N N . GLY A 1 85 ? 0.321 -1.271 -1.278 1.00 97.69 85 GLY A N 1
ATOM 647 C CA . GLY A 1 85 ? -0.986 -1.880 -1.067 1.00 97.69 85 GLY A CA 1
ATOM 648 C C . GLY A 1 85 ? -1.500 -2.518 -2.348 1.00 97.69 85 GLY A C 1
ATOM 649 O O . GLY A 1 85 ? -1.285 -1.978 -3.422 1.00 97.69 85 GLY A O 1
ATOM 650 N N . CYS A 1 86 ? -2.178 -3.660 -2.279 1.00 97.44 86 CYS A N 1
ATOM 651 C CA . CYS A 1 86 ? -2.762 -4.313 -3.452 1.00 97.44 86 CYS A CA 1
ATOM 652 C C . CYS A 1 86 ? -4.267 -4.550 -3.285 1.00 97.44 86 CYS A C 1
ATOM 654 O O . CYS A 1 86 ? -4.806 -4.602 -2.180 1.00 97.44 86 CYS A O 1
ATOM 656 N N . SER A 1 87 ? -4.965 -4.696 -4.414 1.00 96.81 87 SER A N 1
ATOM 657 C CA . SER A 1 87 ? -6.420 -4.953 -4.463 1.00 96.81 87 SER A CA 1
ATOM 658 C C . SER A 1 87 ? -6.841 -6.284 -3.842 1.00 96.81 87 SER A C 1
ATOM 660 O O . SER A 1 87 ? -8.015 -6.468 -3.538 1.00 96.81 87 SER A O 1
ATOM 662 N N . ASP A 1 88 ? -5.893 -7.194 -3.628 1.00 95.69 88 ASP A N 1
ATOM 663 C CA . ASP A 1 88 ? -6.092 -8.479 -2.961 1.00 95.69 88 ASP A CA 1
ATOM 664 C C . ASP A 1 88 ? -6.028 -8.382 -1.423 1.00 95.69 88 ASP A C 1
ATOM 666 O O . ASP A 1 88 ? -6.004 -9.408 -0.744 1.00 95.69 88 ASP A O 1
ATOM 670 N N . GLY A 1 89 ? -5.990 -7.164 -0.869 1.00 95.94 89 GLY A N 1
ATOM 671 C CA . GLY A 1 89 ? -5.987 -6.899 0.571 1.00 95.94 89 GLY A CA 1
ATOM 672 C C . GLY A 1 89 ? -4.636 -7.117 1.248 1.00 95.94 89 GLY A C 1
ATOM 673 O O . GLY A 1 89 ? -4.554 -7.091 2.478 1.00 95.94 89 GLY A O 1
ATOM 674 N N . TRP A 1 90 ? -3.573 -7.342 0.473 1.00 97.56 90 TRP A N 1
ATOM 675 C CA . TRP A 1 90 ? -2.216 -7.458 0.992 1.00 97.56 90 TRP A CA 1
ATOM 676 C C . TRP A 1 90 ? -1.454 -6.141 0.882 1.00 97.56 90 TRP A C 1
ATOM 678 O O . TRP A 1 90 ? -1.450 -5.482 -0.156 1.00 97.56 90 TRP A O 1
ATOM 688 N N . ILE A 1 91 ? -0.709 -5.825 1.936 1.00 97.81 91 ILE A N 1
ATOM 689 C CA . ILE A 1 91 ? 0.517 -5.047 1.826 1.00 97.81 91 ILE A CA 1
ATOM 690 C C . ILE A 1 91 ? 1.601 -6.006 1.359 1.00 97.81 91 ILE A C 1
ATOM 692 O O . ILE A 1 91 ? 1.932 -6.982 2.045 1.00 97.81 91 ILE A O 1
ATOM 696 N N . LYS A 1 92 ? 2.142 -5.736 0.177 1.00 96.62 92 LYS A N 1
ATOM 697 C CA . LYS A 1 92 ? 3.259 -6.483 -0.384 1.00 96.62 92 LYS A CA 1
ATOM 698 C C . LYS A 1 92 ? 4.528 -5.667 -0.225 1.00 96.62 92 LYS A C 1
ATOM 700 O O . LYS A 1 92 ? 4.490 -4.440 -0.303 1.00 96.62 92 LYS A O 1
ATOM 705 N N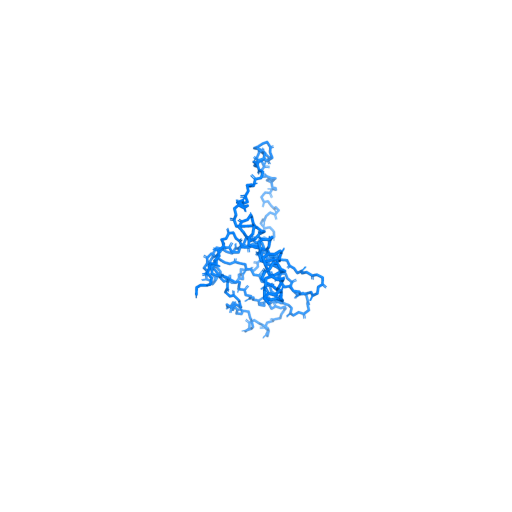 . ARG A 1 93 ? 5.649 -6.347 -0.010 1.00 95.06 93 ARG A N 1
ATOM 706 C CA . ARG A 1 93 ? 6.967 -5.713 -0.006 1.00 95.06 93 ARG A CA 1
ATOM 707 C C . ARG A 1 93 ? 7.889 -6.373 -1.008 1.00 95.06 93 ARG A C 1
ATOM 709 O O . ARG A 1 93 ? 7.732 -7.551 -1.321 1.00 95.06 93 ARG A O 1
ATOM 716 N N . LEU A 1 94 ? 8.852 -5.613 -1.487 1.00 91.94 94 LEU A N 1
ATOM 717 C CA . LEU A 1 94 ? 9.856 -6.074 -2.426 1.00 91.94 94 LEU A CA 1
ATOM 718 C C . LEU A 1 94 ? 11.151 -5.298 -2.217 1.00 91.94 94 LEU A C 1
ATOM 720 O O . LEU A 1 94 ? 11.126 -4.136 -1.815 1.00 91.94 94 LEU A O 1
ATOM 724 N N . TYR A 1 95 ? 12.274 -5.949 -2.481 1.00 86.50 95 TYR A N 1
ATOM 725 C CA . TYR A 1 95 ? 13.580 -5.308 -2.486 1.00 86.50 95 TYR A CA 1
ATOM 726 C C . TYR A 1 95 ? 13.930 -4.894 -3.917 1.00 86.50 95 TYR A C 1
ATOM 728 O O . TYR A 1 95 ? 13.752 -5.689 -4.844 1.00 86.50 95 TYR A O 1
ATOM 736 N N . VAL A 1 96 ? 14.422 -3.669 -4.108 1.00 73.38 96 VAL A N 1
ATOM 737 C CA . VAL A 1 96 ? 15.000 -3.249 -5.391 1.00 73.38 96 VAL A CA 1
ATOM 738 C C . VAL A 1 96 ? 16.505 -3.432 -5.283 1.00 73.38 96 VAL A C 1
ATOM 740 O O . VAL A 1 96 ? 17.171 -2.757 -4.509 1.00 73.38 96 VAL A O 1
ATOM 743 N N . ALA A 1 97 ? 17.014 -4.416 -6.013 1.00 67.56 97 ALA A N 1
ATOM 744 C CA . ALA A 1 97 ? 18.417 -4.785 -6.003 1.00 67.56 97 ALA A CA 1
ATOM 745 C C . ALA A 1 97 ? 19.289 -3.699 -6.650 1.00 67.56 97 ALA A C 1
ATOM 747 O O . ALA A 1 97 ? 19.149 -3.436 -7.842 1.00 67.56 97 ALA A O 1
ATOM 748 N N . ASP A 1 98 ? 20.234 -3.136 -5.895 1.00 65.25 98 ASP A N 1
ATOM 749 C CA . ASP A 1 98 ? 21.234 -2.199 -6.433 1.00 65.25 98 ASP A CA 1
ATOM 750 C C . ASP A 1 98 ? 22.383 -2.916 -7.171 1.00 65.25 98 ASP A C 1
ATOM 752 O O . ASP A 1 98 ? 23.134 -2.299 -7.930 1.00 65.25 98 ASP A O 1
ATOM 756 N N . SER A 1 99 ? 22.527 -4.233 -6.978 1.00 62.56 99 SER A N 1
ATOM 757 C CA . SER A 1 99 ? 23.575 -5.058 -7.584 1.00 62.56 99 SER A CA 1
ATOM 758 C C . SER A 1 99 ? 23.013 -6.319 -8.251 1.00 62.56 99 SER A C 1
ATOM 760 O O . SER A 1 99 ? 21.916 -6.782 -7.937 1.00 62.56 99 SER A O 1
ATOM 762 N N . ALA A 1 100 ? 23.770 -6.903 -9.188 1.00 60.31 100 ALA A N 1
ATOM 763 C CA . ALA A 1 100 ? 23.379 -8.144 -9.862 1.00 60.31 100 ALA A CA 1
ATOM 764 C C . ALA A 1 100 ? 23.227 -9.329 -8.888 1.00 60.31 100 ALA A C 1
ATOM 766 O O . ALA A 1 100 ? 22.385 -10.193 -9.124 1.00 60.31 100 ALA A O 1
ATOM 767 N N . ASP A 1 101 ? 23.980 -9.322 -7.786 1.00 60.12 101 ASP A N 1
ATOM 768 C CA . ASP A 1 101 ? 23.951 -10.363 -6.754 1.00 60.12 101 ASP A CA 1
ATOM 769 C C . ASP A 1 101 ? 22.704 -10.253 -5.855 1.00 60.12 101 ASP A C 1
ATOM 771 O O . ASP A 1 101 ? 22.232 -11.245 -5.303 1.00 60.12 101 ASP A O 1
ATOM 775 N N . ASP A 1 102 ? 22.107 -9.060 -5.752 1.00 58.97 102 ASP A N 1
ATOM 776 C CA . ASP A 1 102 ? 20.882 -8.822 -4.981 1.00 58.97 102 ASP A CA 1
ATOM 777 C C . ASP A 1 102 ? 19.601 -9.157 -5.759 1.00 58.97 102 ASP A C 1
ATOM 779 O O . ASP A 1 102 ? 18.515 -9.181 -5.176 1.00 58.97 102 ASP A O 1
ATOM 783 N N . LYS A 1 103 ? 19.691 -9.458 -7.063 1.00 58.59 103 LYS A N 1
ATOM 784 C CA . LYS A 1 103 ? 18.516 -9.753 -7.904 1.00 58.59 103 LYS A CA 1
ATOM 785 C C . LYS A 1 103 ? 17.748 -10.996 -7.461 1.00 58.59 103 LYS A C 1
ATOM 787 O O . LYS A 1 103 ? 16.540 -11.056 -7.673 1.00 58.59 103 LYS A O 1
ATOM 792 N N . GLU A 1 104 ? 18.391 -11.945 -6.781 1.00 56.47 104 GLU A N 1
ATOM 793 C CA . GLU A 1 104 ? 17.680 -13.076 -6.166 1.00 56.47 104 GLU A CA 1
ATOM 794 C C . GLU A 1 104 ? 16.788 -12.657 -4.980 1.00 56.47 104 GLU A C 1
ATOM 796 O O . GLU A 1 104 ? 15.822 -13.352 -4.663 1.00 56.47 104 GLU A O 1
ATOM 801 N N . LYS A 1 105 ? 17.049 -11.496 -4.356 1.00 53.81 105 LYS A N 1
ATOM 802 C CA . LYS A 1 105 ? 16.211 -10.909 -3.293 1.00 53.81 105 LYS A CA 1
ATOM 803 C C . LYS A 1 105 ? 15.038 -10.089 -3.831 1.00 53.81 105 LYS A C 1
ATOM 805 O O . LYS A 1 105 ? 14.163 -9.727 -3.047 1.00 53.81 105 LYS A O 1
ATOM 810 N N . ALA A 1 106 ? 14.980 -9.810 -5.138 1.00 63.22 106 ALA A N 1
ATOM 811 C CA . ALA A 1 106 ? 13.912 -9.039 -5.786 1.00 63.22 106 ALA A CA 1
ATOM 812 C C . ALA A 1 106 ? 12.602 -9.845 -5.922 1.00 63.22 106 ALA A C 1
ATOM 814 O O . ALA A 1 106 ? 11.955 -9.884 -6.969 1.00 63.22 106 ALA A O 1
ATOM 815 N N . LYS A 1 107 ? 12.210 -10.531 -4.847 1.00 79.94 107 LYS A N 1
ATOM 816 C CA . LYS A 1 107 ? 10.969 -11.282 -4.741 1.00 79.94 107 LYS A CA 1
ATOM 817 C C . LYS A 1 107 ? 9.902 -10.393 -4.115 1.00 79.94 107 LYS A C 1
ATOM 819 O O . LYS A 1 107 ? 10.143 -9.708 -3.125 1.00 79.94 107 LYS A O 1
ATOM 824 N N . VAL A 1 108 ? 8.705 -10.437 -4.688 1.00 91.12 108 VAL A N 1
ATOM 825 C CA . VAL A 1 108 ? 7.518 -9.838 -4.077 1.00 91.12 108 VAL A CA 1
ATOM 826 C C . VAL A 1 108 ? 7.022 -10.760 -2.967 1.00 91.12 108 VAL A C 1
ATOM 828 O O . VAL A 1 108 ? 6.761 -11.944 -3.195 1.00 91.12 108 VAL A O 1
ATOM 831 N N . GLU A 1 109 ? 6.876 -10.214 -1.768 1.00 93.94 109 GLU A N 1
ATOM 832 C CA . GLU A 1 109 ? 6.411 -10.922 -0.581 1.00 93.94 109 GLU A CA 1
ATOM 833 C C . GLU A 1 109 ? 5.073 -10.359 -0.102 1.00 93.94 109 GLU A C 1
ATOM 835 O O . GLU A 1 109 ? 4.897 -9.147 0.003 1.00 93.94 109 GLU A O 1
ATOM 840 N N . ASN A 1 110 ? 4.150 -11.249 0.263 1.00 95.88 110 ASN A N 1
ATOM 841 C CA . ASN A 1 110 ? 2.956 -10.899 1.028 1.00 95.88 110 ASN A CA 1
ATOM 842 C C . ASN A 1 110 ? 3.369 -10.627 2.479 1.00 95.88 110 ASN A C 1
ATOM 844 O O . ASN A 1 110 ? 3.637 -11.567 3.226 1.00 95.88 110 ASN A O 1
ATOM 848 N N . TRP A 1 111 ? 3.461 -9.354 2.863 1.00 96.12 111 TRP A N 1
ATOM 849 C CA . TRP A 1 111 ? 4.034 -8.953 4.148 1.00 96.12 111 TRP A CA 1
ATOM 850 C C . TRP A 1 111 ? 2.987 -8.861 5.259 1.00 96.12 111 TRP A C 1
ATOM 852 O O . TRP A 1 111 ? 3.170 -9.442 6.326 1.00 96.12 111 TRP A O 1
ATOM 862 N N . ALA A 1 112 ? 1.877 -8.167 5.004 1.00 96.50 112 ALA A N 1
ATOM 863 C CA . ALA A 1 112 ? 0.786 -8.034 5.964 1.00 96.50 112 ALA A CA 1
ATOM 864 C C . ALA A 1 112 ? -0.565 -8.039 5.254 1.00 96.50 112 ALA A C 1
ATOM 866 O O . ALA A 1 112 ? -0.724 -7.411 4.211 1.00 96.50 112 ALA A O 1
ATOM 867 N N . PHE A 1 113 ? -1.542 -8.738 5.823 1.00 96.12 113 PHE A N 1
ATOM 868 C CA . PHE A 1 113 ? -2.896 -8.783 5.287 1.00 96.12 113 PHE A CA 1
ATOM 869 C C . PHE A 1 113 ? -3.781 -7.790 6.032 1.00 96.12 113 PHE A C 1
ATOM 871 O O . PHE A 1 113 ? -3.949 -7.906 7.246 1.00 96.12 113 PHE A O 1
ATOM 878 N N . THR A 1 114 ? -4.349 -6.825 5.311 1.00 94.25 114 THR A N 1
ATOM 879 C CA . THR A 1 114 ? -5.391 -5.936 5.845 1.00 94.25 114 THR A CA 1
ATOM 880 C C . THR A 1 114 ? -6.783 -6.497 5.576 1.00 94.25 114 THR A C 1
ATOM 882 O O . THR A 1 114 ? -7.710 -6.236 6.337 1.00 94.25 114 THR A O 1
ATOM 885 N N . GLY A 1 115 ? -6.924 -7.279 4.498 1.00 94.00 115 GLY A N 1
ATOM 886 C CA . GLY A 1 115 ? -8.189 -7.830 4.011 1.00 94.00 115 GLY A CA 1
ATOM 887 C C . GLY A 1 115 ? -9.118 -6.816 3.342 1.00 94.00 115 GLY A C 1
ATOM 888 O O . GLY A 1 115 ? -10.230 -7.180 2.966 1.00 94.00 115 GLY A O 1
ATOM 889 N N . GLY A 1 116 ? -8.684 -5.559 3.223 1.00 94.56 116 GLY A N 1
ATOM 890 C CA . GLY A 1 116 ? -9.446 -4.464 2.637 1.00 94.56 116 GLY A CA 1
ATOM 891 C C . GLY A 1 116 ? -8.882 -4.031 1.286 1.00 94.56 116 GLY A C 1
ATOM 892 O O . GLY A 1 116 ? -8.483 -4.853 0.463 1.00 94.56 116 GLY A O 1
ATOM 893 N N . ARG A 1 117 ? -8.856 -2.720 1.055 1.00 96.12 117 ARG A N 1
ATOM 894 C CA . ARG A 1 117 ? -8.260 -2.066 -0.113 1.00 96.12 117 ARG A CA 1
ATOM 895 C C 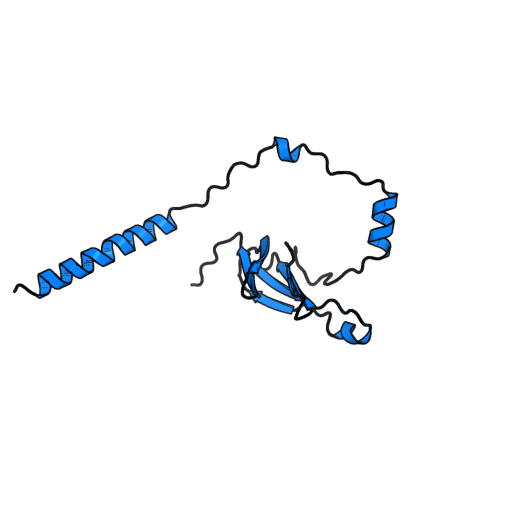. ARG A 1 117 ? -7.337 -0.953 0.394 1.00 96.12 117 ARG A C 1
ATOM 897 O O . ARG A 1 117 ? -7.773 0.193 0.511 1.00 96.12 117 ARG A O 1
ATOM 904 N N . PRO A 1 118 ? -6.074 -1.275 0.719 1.00 96.88 118 PRO A N 1
ATOM 905 C CA . PRO A 1 118 ? -5.083 -0.277 1.100 1.00 96.88 118 PRO A CA 1
ATOM 906 C C . PRO A 1 118 ? -4.848 0.695 -0.056 1.00 96.88 118 PRO A C 1
ATOM 908 O O . PRO A 1 118 ? -4.513 0.254 -1.154 1.00 96.88 118 PRO A O 1
ATOM 911 N N . LEU A 1 119 ? -5.055 1.991 0.183 1.00 96.88 119 LEU A N 1
ATOM 912 C CA . LEU A 1 119 ? -4.903 3.047 -0.827 1.00 96.88 119 LEU A CA 1
ATOM 913 C C . LEU A 1 119 ? -3.759 4.018 -0.523 1.00 96.88 119 LEU A C 1
ATOM 915 O O . LEU A 1 119 ? -3.318 4.718 -1.425 1.00 96.88 119 LEU A O 1
ATOM 919 N N . GLY A 1 120 ? -3.314 4.099 0.734 1.00 96.94 120 GLY A N 1
ATOM 920 C CA . GLY A 1 120 ? -2.252 5.014 1.149 1.00 96.94 120 GLY A CA 1
ATOM 921 C C . GLY A 1 120 ? -1.302 4.375 2.153 1.00 96.94 120 GLY A C 1
ATOM 922 O O . GLY A 1 120 ? -1.736 3.622 3.031 1.00 96.94 120 GLY A O 1
ATOM 923 N N . LEU A 1 121 ? -0.009 4.659 2.008 1.00 97.88 121 LEU A N 1
ATOM 924 C CA . LEU A 1 121 ? 1.072 4.107 2.815 1.00 97.88 121 LEU A CA 1
ATOM 925 C C . LEU A 1 121 ? 2.071 5.212 3.176 1.00 97.88 121 LEU A C 1
ATOM 927 O O . LEU A 1 121 ? 2.492 5.991 2.330 1.00 97.88 121 LEU A O 1
ATOM 931 N N . SER A 1 122 ? 2.504 5.270 4.434 1.00 97.12 122 SER A N 1
ATOM 932 C CA . SER A 1 122 ? 3.600 6.162 4.829 1.00 97.12 122 SER A CA 1
ATOM 933 C C . SER A 1 122 ? 4.288 5.679 6.096 1.00 97.12 122 SER A C 1
ATOM 935 O O . SER A 1 122 ? 3.661 5.061 6.957 1.00 97.12 122 SER A O 1
ATOM 937 N N . PHE A 1 123 ? 5.577 5.979 6.233 1.00 96.75 123 PHE A N 1
ATOM 938 C CA . PHE A 1 123 ? 6.293 5.734 7.478 1.00 96.75 123 PHE A CA 1
ATOM 939 C C . PHE A 1 123 ? 6.018 6.848 8.487 1.00 96.75 123 PHE A C 1
ATOM 941 O O . PHE A 1 123 ? 6.190 8.034 8.204 1.00 96.75 123 PHE A O 1
ATOM 948 N N . GLY A 1 124 ? 5.592 6.448 9.684 1.00 94.62 124 GLY A N 1
ATOM 949 C CA . GLY A 1 124 ? 5.461 7.338 10.827 1.00 94.62 124 GLY A CA 1
ATOM 950 C C . GLY A 1 124 ? 6.814 7.684 11.470 1.00 94.62 124 GLY A C 1
ATOM 951 O O . GLY A 1 124 ? 7.854 7.143 11.085 1.00 94.62 124 GLY A O 1
ATOM 952 N N . PRO A 1 125 ? 6.814 8.567 12.486 1.00 93.25 125 PRO A N 1
ATOM 953 C CA . PRO A 1 125 ? 8.032 9.005 13.175 1.00 93.25 125 PRO A CA 1
ATOM 954 C C . PRO A 1 125 ? 8.835 7.873 13.832 1.00 93.25 125 PRO A C 1
ATOM 956 O O . PRO A 1 125 ? 10.056 7.969 13.925 1.00 93.25 125 PRO A O 1
ATOM 959 N N . ASP A 1 126 ? 8.167 6.792 14.242 1.00 93.56 126 ASP A N 1
ATOM 960 C CA . ASP A 1 126 ? 8.780 5.619 14.878 1.00 93.56 126 ASP A CA 1
ATOM 961 C C . ASP A 1 126 ? 9.049 4.488 13.871 1.00 93.56 126 ASP A C 1
ATOM 963 O O . ASP A 1 126 ? 9.217 3.332 14.259 1.00 93.56 126 ASP A O 1
ATOM 967 N N . LYS A 1 127 ? 9.062 4.804 12.567 1.00 90.88 127 LYS A N 1
ATOM 968 C CA . LYS A 1 127 ? 9.254 3.851 11.459 1.00 90.88 127 LYS A CA 1
ATOM 969 C C . LYS A 1 127 ? 8.176 2.764 11.370 1.00 90.88 127 LYS A C 1
ATOM 971 O O . LYS A 1 127 ? 8.371 1.732 10.732 1.00 90.88 127 LYS A O 1
ATOM 976 N N . GLN A 1 128 ? 7.008 2.997 11.961 1.00 94.81 128 GLN A N 1
ATOM 977 C CA . GLN A 1 128 ? 5.826 2.179 11.716 1.00 94.81 128 GLN A CA 1
ATOM 97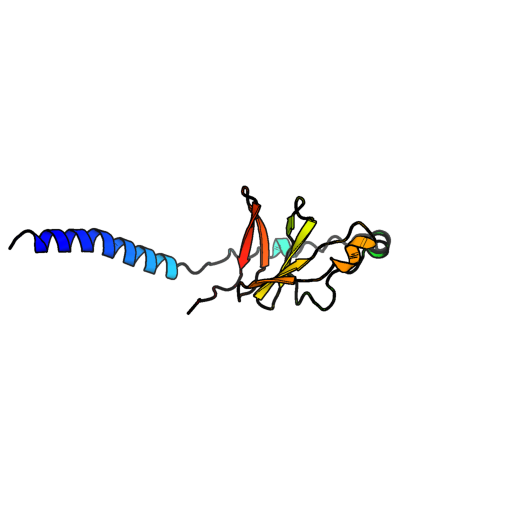8 C C . GLN A 1 128 ? 5.269 2.470 10.321 1.00 94.81 128 GLN A C 1
ATOM 980 O O . GLN A 1 128 ? 5.135 3.632 9.935 1.00 94.81 128 GLN A O 1
ATOM 985 N N . LEU A 1 129 ? 4.904 1.429 9.574 1.00 96.38 129 LEU A N 1
ATOM 986 C CA . LEU A 1 129 ? 4.174 1.600 8.323 1.00 96.38 129 LEU A CA 1
ATOM 987 C C . LEU A 1 129 ? 2.701 1.881 8.643 1.00 96.38 129 LEU A C 1
ATOM 989 O O . LEU A 1 129 ? 1.976 1.005 9.115 1.00 96.38 129 LEU A O 1
ATOM 993 N N . ILE A 1 130 ? 2.270 3.118 8.416 1.00 97.06 130 ILE A N 1
ATOM 994 C CA . ILE A 1 130 ? 0.883 3.553 8.560 1.00 97.06 130 ILE A CA 1
ATOM 995 C C . ILE A 1 130 ? 0.160 3.249 7.250 1.00 97.06 130 ILE A C 1
ATOM 997 O O . ILE A 1 130 ? 0.626 3.630 6.178 1.00 97.06 130 ILE A O 1
ATOM 1001 N N . VAL A 1 131 ? -0.984 2.573 7.351 1.00 96.56 131 VAL A N 1
ATOM 1002 C CA . VAL A 1 131 ? -1.784 2.137 6.205 1.00 96.56 131 VAL A CA 1
ATOM 1003 C C . VAL A 1 131 ? -3.170 2.766 6.276 1.00 96.56 131 VAL A C 1
ATOM 1005 O O . VAL A 1 131 ? -3.875 2.618 7.276 1.00 96.56 131 VAL A O 1
ATOM 1008 N N . ALA A 1 132 ? -3.568 3.440 5.201 1.00 95.31 132 ALA A N 1
ATOM 1009 C CA . ALA A 1 132 ? -4.922 3.932 4.993 1.00 95.31 132 ALA A CA 1
ATOM 1010 C C . ALA A 1 132 ? -5.694 2.936 4.120 1.00 95.31 132 ALA A C 1
ATOM 1012 O O . ALA A 1 132 ? -5.488 2.861 2.906 1.00 95.31 132 ALA A O 1
ATOM 1013 N N . ASP A 1 133 ? -6.569 2.156 4.753 1.00 94.44 133 ASP A N 1
ATOM 1014 C CA . ASP A 1 133 ? -7.423 1.182 4.075 1.00 94.44 133 ASP A CA 1
ATOM 1015 C C . ASP A 1 133 ? -8.813 1.772 3.800 1.00 94.44 133 ASP A C 1
ATOM 1017 O O . ASP A 1 133 ? -9.436 2.360 4.686 1.00 94.44 133 ASP A O 1
ATOM 1021 N N . ALA A 1 134 ? -9.291 1.629 2.562 1.00 91.88 134 ALA A N 1
ATOM 1022 C CA . ALA A 1 134 ? -10.596 2.128 2.142 1.00 91.88 134 ALA A CA 1
ATOM 1023 C C . ALA A 1 134 ? -11.766 1.326 2.723 1.00 91.88 134 ALA A C 1
ATOM 1025 O O . ALA A 1 134 ? -12.885 1.838 2.787 1.00 91.88 134 ALA A O 1
ATOM 1026 N N . TYR A 1 135 ? -11.535 0.079 3.139 1.00 89.31 135 TYR A N 1
ATOM 1027 C CA . TYR A 1 135 ? -12.578 -0.785 3.669 1.00 89.31 135 TYR A CA 1
ATOM 1028 C C . TYR A 1 135 ? -12.334 -1.123 5.132 1.00 89.31 135 TYR A C 1
ATOM 1030 O O . TYR A 1 135 ? -11.271 -1.580 5.547 1.00 89.31 135 TYR A O 1
ATOM 1038 N N . LYS A 1 136 ? -13.386 -0.961 5.934 1.00 78.75 136 LYS A N 1
ATOM 1039 C CA . LYS A 1 136 ? -13.394 -1.447 7.307 1.00 78.75 136 LYS A CA 1
ATOM 1040 C C . LYS A 1 136 ? -13.625 -2.951 7.298 1.00 78.75 136 LYS A C 1
ATOM 1042 O O . LYS A 1 136 ? -14.746 -3.407 7.090 1.00 78.75 136 LYS A O 1
ATOM 1047 N N . VAL A 1 137 ? -12.575 -3.711 7.566 1.00 76.12 137 VAL A N 1
ATOM 1048 C CA . VAL A 1 137 ? -12.660 -5.168 7.656 1.00 76.12 137 VAL A CA 1
ATOM 1049 C C . VAL A 1 137 ? -12.991 -5.554 9.093 1.00 76.12 137 VAL A C 1
ATOM 1051 O O . VAL A 1 137 ? -12.272 -5.216 10.034 1.00 76.12 137 VAL A O 1
ATOM 1054 N N . SER A 1 138 ? -14.123 -6.225 9.293 1.00 61.75 138 SER A N 1
ATOM 1055 C CA . SER A 1 138 ? -14.465 -6.834 10.577 1.00 61.75 138 SER A CA 1
ATOM 1056 C C . SER A 1 138 ? -13.696 -8.139 10.736 1.00 61.75 138 SER A C 1
ATOM 1058 O O . SER A 1 138 ? -13.953 -9.095 10.008 1.00 61.75 138 SER A O 1
ATOM 1060 N N . ILE A 1 139 ? -12.787 -8.181 11.706 1.00 53.81 139 ILE A N 1
ATOM 1061 C CA . ILE A 1 139 ? -12.222 -9.430 12.217 1.00 53.81 139 ILE A CA 1
ATOM 1062 C C . ILE A 1 139 ? -13.313 -10.041 13.106 1.00 53.81 139 ILE A C 1
ATOM 1064 O O . ILE A 1 139 ? -13.510 -9.590 14.236 1.00 53.81 139 ILE A O 1
ATOM 1068 N N . LEU A 1 140 ? -14.108 -10.950 12.537 1.00 43.81 140 LEU A N 1
ATOM 1069 C CA . LEU A 1 140 ? -14.981 -11.845 13.302 1.00 43.81 140 LEU A CA 1
ATOM 1070 C C . LEU A 1 140 ? -14.152 -12.982 13.902 1.00 43.81 140 LEU A C 1
ATOM 1072 O O . LEU A 1 140 ? -13.231 -13.458 13.201 1.00 43.81 140 LEU A O 1
#

InterPro domains:
  IPR011042 Six-bladed beta-propeller, TolB-like [G3DSA:2.120.10.30] (56-137)

Sequence (140 aa):
MTNSKRTTLLILMVAVPVAVAVVLSRLAEFDPAPLPEHLLSRSPATLPPNVYDRFLKSAERVGEGFLVGPEDLAYDAETGFIYTGCSDGWIKRLYVADSADDKEKAKVENWAFTGGRPLGLSFGPDKQLIVADAYKVSIL

Foldseek 3Di:
DPPVVVVVVVCCVPVVVVVVVVVVVVPPDDDDDPDPVVVVPPDPPDDPPVVVVVVVVPDDDACPPNAAQWAEWEADPVVQKIWTWGPQQFTWIAHDDPDPVCVVRRDIGRDDGRRAGFHDWYQDPVRDIDTDGPDDDDPD

Organism: NCBI:txid273540

Radius of gyration: 24.0 Å; chains: 1; bounding box: 53×36×78 Å